Protein AF-A0A9D8I8C4-F1 (afdb_monomer)

Nearest PDB structures (foldseek):
  3bww-assembly1_A  TM=9.022E-01  e=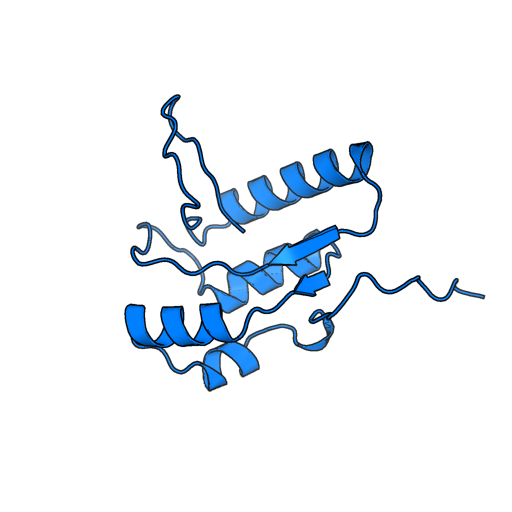4.775E-07  Histophilus somni 129PT
  8hci-assembly1_D  TM=9.074E-01  e=7.406E-06  Pseudomonas syringae pv. maculicola str. ES4326
  3h2n-assembly1_A-2  TM=5.120E-01  e=3.512E+00  Bacillus anthracis str. A2012
  5x7r-assembly1_A  TM=5.448E-01  e=7.081E+00  Paenibacillus sp. 598K

Sequence (116 aa):
MAFTRAGGIQIGHLTPLPFMREAVEALCRNVAVARGRIGPRLILENITFSVTLPGAEMPEAEFIGEVLERTDCGLLLDVTNLHVNSVNHGYDPLAFLDALPMERVVQRPSRGRGAA

Radius of gyration: 14.68 Å; Cα contacts (8 Å, |Δi|>4): 142; chains: 1; bounding box: 47×25×34 Å

pLDDT: mean 91.68, std 12.83, range [34.5, 98.19]

Mean predicted aligned error: 4.56 Å

Foldseek 3Di:
DFDQDDPNDGNPDGHDDQQDPVVLVVLLVVLVVCCVPPNLAAEDEDAADQDHDPDRPDDPQVSQQSSCVSNVYAYAYDVVSLVNNCVNPVHDSVVSVVSHPCVRHDPDRDPDPDDD

Secondary structure (DSSP, 8-state):
--EEEETTEEEEEEEPPPSSHHHHHHHHHHHHHHHHHH-S--EEE----S-PPS---S-HHHHHHHHHHHHT-EEE--HHHHHHHHHHHT--HH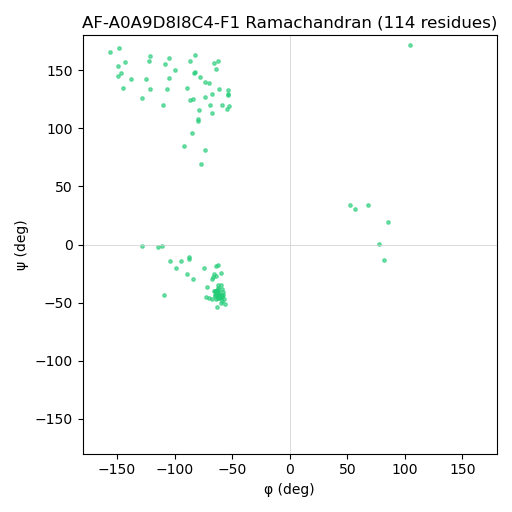HHHHHS-GGGB-SS---PPPP-

Solvent-accessible surface area (backbone atoms only — not comparable to full-atom values): 6915 Å² total; per-residue (Å²): 86,62,45,45,66,58,97,92,43,77,68,87,48,82,35,68,64,44,34,31,72,69,48,42,53,52,49,45,54,51,50,54,56,45,30,77,74,78,42,84,82,48,68,46,42,64,62,62,58,90,69,85,54,81,77,52,75,50,56,67,39,53,44,53,39,55,40,31,65,78,55,69,35,35,30,36,77,45,66,66,28,47,53,52,31,21,64,69,71,73,50,61,60,65,64,44,53,74,58,34,62,64,90,39,55,42,96,61,82,74,79,75,77,73,87,127

Structure (mmCIF, N/CA/C/O backbone):
data_AF-A0A9D8I8C4-F1
#
_entry.id   AF-A0A9D8I8C4-F1
#
loop_
_atom_site.group_PDB
_atom_site.id
_atom_site.type_symbol
_atom_site.label_atom_id
_atom_site.label_alt_id
_atom_site.label_comp_id
_atom_site.label_asym_id
_atom_site.label_entity_id
_atom_site.label_seq_id
_atom_site.pdbx_PDB_ins_code
_atom_site.Cartn_x
_atom_site.Cartn_y
_atom_site.Cartn_z
_atom_site.occupancy
_atom_site.B_iso_or_equiv
_atom_site.auth_seq_id
_atom_site.auth_comp_id
_atom_site.auth_asym_id
_atom_site.auth_atom_id
_atom_site.pdbx_PDB_model_num
ATOM 1 N N . MET A 1 1 ? 0.788 4.543 1.454 1.00 94.44 1 MET A N 1
ATOM 2 C CA . MET A 1 1 ? 1.188 3.845 2.686 1.00 94.44 1 MET A CA 1
ATOM 3 C C . MET A 1 1 ? 2.674 4.059 2.807 1.00 94.44 1 MET A C 1
ATOM 5 O O . MET A 1 1 ? 3.386 3.740 1.868 1.00 94.44 1 MET A O 1
ATOM 9 N N . ALA A 1 2 ? 3.122 4.702 3.879 1.00 95.94 2 ALA A N 1
ATOM 10 C CA . ALA A 1 2 ? 4.489 5.197 3.981 1.00 95.94 2 ALA A CA 1
ATOM 11 C C . ALA A 1 2 ? 4.893 5.350 5.446 1.00 95.94 2 ALA A C 1
ATOM 13 O O . ALA A 1 2 ? 4.031 5.389 6.328 1.00 95.94 2 ALA A O 1
ATOM 14 N N . PHE A 1 3 ? 6.188 5.515 5.691 1.00 94.69 3 PHE A N 1
ATOM 15 C CA . PHE A 1 3 ? 6.703 6.012 6.964 1.00 94.69 3 PHE A CA 1
ATOM 16 C C . PHE A 1 3 ? 7.520 7.287 6.751 1.00 94.69 3 PHE A C 1
ATOM 18 O O . PHE A 1 3 ? 7.924 7.600 5.637 1.00 94.69 3 PHE A O 1
ATOM 25 N N . THR A 1 4 ? 7.734 8.047 7.824 1.00 94.69 4 THR A N 1
ATOM 26 C CA . THR A 1 4 ? 8.499 9.311 7.800 1.00 94.69 4 THR A CA 1
ATOM 27 C C . THR A 1 4 ? 9.596 9.358 8.865 1.00 94.69 4 THR A C 1
ATOM 29 O O . THR A 1 4 ? 10.343 10.335 8.948 1.00 94.69 4 THR A O 1
ATOM 32 N N . ARG A 1 5 ? 9.707 8.304 9.684 1.00 93.38 5 ARG A N 1
ATOM 33 C CA . ARG A 1 5 ? 10.680 8.175 10.770 1.00 93.38 5 ARG A CA 1
ATOM 34 C C . ARG A 1 5 ? 11.131 6.724 10.914 1.00 93.38 5 ARG A C 1
ATOM 36 O O . ARG A 1 5 ? 10.285 5.835 10.961 1.00 93.38 5 ARG A O 1
ATOM 43 N N . ALA A 1 6 ? 12.433 6.494 11.054 1.00 91.69 6 ALA A N 1
ATOM 44 C CA . ALA A 1 6 ? 13.010 5.181 11.354 1.00 91.69 6 ALA A CA 1
ATOM 45 C C . ALA A 1 6 ? 14.302 5.338 12.169 1.00 91.69 6 ALA A C 1
ATOM 47 O O . ALA A 1 6 ? 15.027 6.314 11.993 1.00 91.69 6 ALA A O 1
ATOM 48 N N . GLY A 1 7 ? 14.581 4.416 13.099 1.00 91.00 7 GLY A N 1
ATOM 49 C CA . GLY A 1 7 ? 15.824 4.441 13.892 1.00 91.00 7 GLY A CA 1
ATOM 50 C C . GLY A 1 7 ? 16.054 5.739 14.682 1.00 91.00 7 GLY A C 1
ATOM 51 O O . GLY A 1 7 ? 17.185 6.171 14.852 1.00 91.00 7 GLY A O 1
ATOM 52 N N . GLY A 1 8 ? 14.980 6.415 15.106 1.00 93.25 8 GLY A N 1
ATOM 53 C CA . GLY A 1 8 ? 15.053 7.718 15.775 1.00 93.25 8 GLY A CA 1
ATOM 54 C C . GLY A 1 8 ? 15.207 8.924 14.839 1.00 93.25 8 GLY A C 1
ATOM 55 O O . GLY A 1 8 ? 14.929 10.037 15.286 1.00 93.25 8 GLY A O 1
ATOM 56 N N . ILE A 1 9 ? 15.525 8.714 13.559 1.00 93.69 9 ILE A N 1
ATOM 57 C CA . ILE A 1 9 ? 15.780 9.747 12.545 1.00 93.69 9 ILE A CA 1
ATOM 58 C C . ILE A 1 9 ? 14.482 10.148 11.840 1.00 93.69 9 ILE A C 1
ATOM 60 O O . ILE A 1 9 ? 13.703 9.288 11.427 1.00 93.69 9 ILE A O 1
ATOM 64 N N . GLN A 1 10 ? 14.269 11.457 11.679 1.00 94.12 10 GLN A N 1
ATOM 65 C CA . GLN A 1 10 ? 13.183 12.018 10.875 1.00 94.12 10 GLN A CA 1
ATOM 66 C C . GLN A 1 10 ? 13.627 12.145 9.414 1.00 94.12 10 GLN A C 1
ATOM 68 O O . GLN A 1 10 ? 14.630 12.792 9.129 1.00 94.12 10 GLN A O 1
ATOM 73 N N . ILE A 1 11 ? 12.870 11.551 8.496 1.00 93.12 11 ILE A N 1
ATOM 74 C CA . ILE A 1 11 ? 13.218 11.466 7.069 1.00 93.12 11 ILE A CA 1
ATOM 75 C C . ILE A 1 11 ? 12.680 12.676 6.286 1.00 93.12 11 ILE A C 1
ATOM 77 O O . ILE A 1 11 ? 13.231 13.067 5.260 1.00 93.12 11 ILE A O 1
ATOM 81 N N . GLY A 1 12 ? 11.617 13.312 6.789 1.00 89.62 12 GLY A N 1
ATOM 82 C CA . GLY A 1 12 ? 11.089 14.574 6.251 1.00 89.62 12 GLY A CA 1
ATOM 83 C C . GLY A 1 12 ? 10.256 14.447 4.971 1.00 89.62 12 GLY A C 1
ATOM 84 O O . GLY A 1 12 ? 9.762 15.453 4.476 1.00 89.62 12 GLY A O 1
ATOM 85 N N . HIS A 1 13 ? 10.062 13.234 4.454 1.00 90.00 13 HIS A N 1
ATOM 86 C CA . HIS A 1 13 ? 9.222 12.937 3.292 1.00 90.00 13 HIS A CA 1
ATOM 87 C C . HIS A 1 13 ? 8.601 11.540 3.424 1.00 90.00 13 HIS A C 1
ATOM 89 O O . HIS A 1 13 ? 8.963 10.783 4.328 1.00 90.00 13 HIS A O 1
ATOM 95 N N . LEU A 1 14 ? 7.640 11.214 2.553 1.00 93.44 14 LEU A N 1
ATOM 96 C CA . LEU A 1 14 ? 7.026 9.887 2.504 1.00 93.44 14 LEU A CA 1
ATOM 97 C C . LEU A 1 14 ? 8.052 8.869 1.991 1.00 93.44 14 LEU A C 1
ATOM 99 O O . LEU A 1 14 ? 8.554 8.998 0.878 1.00 93.44 14 LEU A O 1
ATOM 103 N N . THR A 1 15 ? 8.356 7.864 2.805 1.00 94.56 15 THR A N 1
ATOM 104 C CA . THR A 1 15 ? 9.277 6.775 2.464 1.00 94.56 15 THR A CA 1
ATOM 105 C C . THR A 1 15 ? 8.482 5.492 2.203 1.00 94.56 15 THR A C 1
ATOM 107 O O . THR A 1 15 ? 7.579 5.183 2.994 1.00 94.56 15 THR A O 1
ATOM 110 N N . PRO A 1 16 ? 8.775 4.745 1.118 1.00 94.69 16 PRO A N 1
ATOM 111 C CA . PRO A 1 16 ? 8.097 3.485 0.831 1.00 94.69 16 PRO A CA 1
ATOM 112 C C . PRO A 1 16 ? 8.390 2.460 1.918 1.00 94.69 16 PRO A C 1
ATOM 114 O O . PRO A 1 16 ? 9.446 2.492 2.540 1.00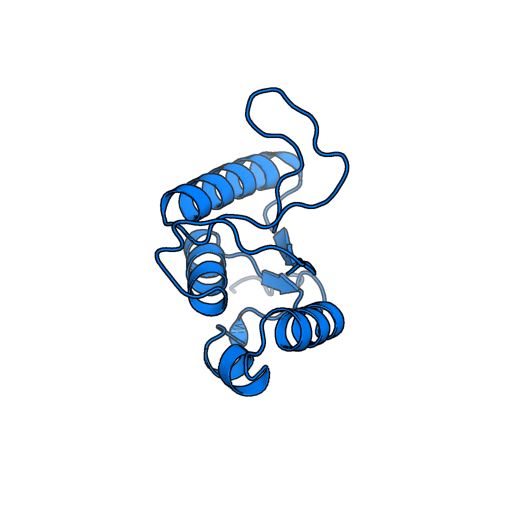 94.69 16 PRO A O 1
ATOM 117 N N . LEU A 1 17 ? 7.458 1.541 2.137 1.00 94.75 17 LEU A N 1
ATOM 118 C CA . LEU A 1 17 ? 7.647 0.426 3.060 1.00 94.75 17 LEU A CA 1
ATOM 119 C C . LEU A 1 17 ? 8.429 -0.697 2.368 1.00 94.75 17 LEU A C 1
ATOM 121 O O . LEU A 1 17 ? 8.267 -0.880 1.161 1.00 94.75 17 LEU A O 1
ATOM 125 N N . PRO A 1 18 ? 9.240 -1.478 3.100 1.00 94.44 18 PRO A N 1
ATOM 126 C CA . PRO A 1 18 ? 9.693 -2.750 2.566 1.00 94.44 18 PRO A CA 1
ATOM 127 C C . PRO A 1 18 ? 8.473 -3.674 2.461 1.00 94.44 18 PRO A C 1
ATOM 129 O O . PRO A 1 18 ? 7.708 -3.795 3.419 1.00 94.44 18 PRO A O 1
ATOM 132 N N . PHE A 1 19 ? 8.256 -4.294 1.301 1.00 96.31 19 PHE A N 1
ATOM 133 C CA . PHE A 1 19 ? 7.098 -5.161 1.059 1.00 96.31 19 PHE A CA 1
ATOM 134 C C . PHE A 1 19 ? 7.300 -6.533 1.726 1.00 96.31 19 PHE A C 1
ATOM 136 O O . PHE A 1 19 ? 7.550 -7.536 1.065 1.00 96.31 19 PHE A O 1
ATOM 143 N N . MET A 1 20 ? 7.271 -6.538 3.059 1.00 97.38 20 MET A N 1
ATOM 144 C CA . MET A 1 20 ? 7.504 -7.677 3.958 1.00 97.38 20 MET A CA 1
ATOM 145 C C . MET A 1 20 ? 6.289 -7.895 4.863 1.00 97.38 20 MET A C 1
ATOM 147 O O . MET A 1 20 ? 5.543 -6.946 5.148 1.00 97.38 20 MET A O 1
ATOM 151 N N . ARG A 1 21 ? 6.129 -9.104 5.408 1.00 97.69 21 ARG A N 1
ATOM 152 C CA . ARG A 1 21 ? 5.046 -9.406 6.358 1.00 97.69 21 ARG A CA 1
ATOM 153 C C . ARG A 1 21 ? 5.090 -8.522 7.606 1.00 97.69 21 ARG A C 1
ATOM 155 O O . ARG A 1 21 ? 4.041 -8.051 8.044 1.00 97.69 21 ARG A O 1
ATOM 162 N N . GLU A 1 22 ? 6.265 -8.202 8.146 1.00 97.19 22 GLU A N 1
ATOM 163 C CA . GLU A 1 22 ? 6.386 -7.333 9.325 1.00 97.19 22 GLU A CA 1
ATOM 164 C C . GLU A 1 22 ? 5.841 -5.922 9.062 1.00 97.19 22 GLU A C 1
ATOM 166 O O . GLU A 1 22 ? 5.253 -5.292 9.950 1.00 97.19 22 GLU A O 1
ATOM 171 N N . ALA A 1 23 ? 6.001 -5.416 7.834 1.00 96.88 23 ALA A N 1
ATOM 172 C CA . ALA A 1 23 ? 5.458 -4.124 7.431 1.00 96.88 23 ALA A CA 1
ATOM 173 C C . ALA A 1 23 ? 3.928 -4.169 7.281 1.00 96.88 23 ALA A C 1
ATOM 175 O O . ALA A 1 23 ? 3.258 -3.213 7.686 1.00 96.88 23 ALA A O 1
ATOM 176 N N . VAL A 1 24 ? 3.364 -5.284 6.794 1.00 98.19 24 VAL A N 1
ATOM 177 C CA . VAL A 1 24 ? 1.907 -5.523 6.790 1.00 98.19 24 VAL A CA 1
ATOM 178 C C . VAL A 1 24 ? 1.365 -5.473 8.218 1.00 98.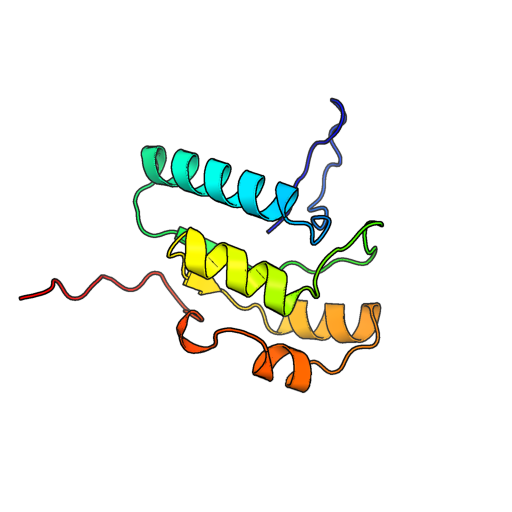19 24 VAL A C 1
ATOM 180 O O . VAL A 1 24 ? 0.403 -4.753 8.498 1.00 98.19 24 VAL A O 1
ATOM 183 N N . GLU A 1 25 ? 2.002 -6.174 9.158 1.00 98.19 25 GLU A N 1
ATOM 184 C CA . GLU A 1 25 ? 1.584 -6.179 10.562 1.00 98.19 25 GLU A CA 1
ATOM 185 C C . GLU A 1 25 ? 1.673 -4.791 11.206 1.00 98.19 25 GLU A C 1
ATOM 187 O O . GLU A 1 25 ? 0.770 -4.378 11.941 1.00 98.19 25 GLU A O 1
ATOM 192 N N . ALA A 1 26 ? 2.749 -4.050 10.928 1.00 97.06 26 ALA A N 1
ATOM 193 C CA . ALA A 1 26 ? 2.915 -2.687 11.413 1.00 97.06 26 ALA A CA 1
ATOM 194 C C . ALA A 1 26 ? 1.809 -1.762 10.890 1.00 97.06 26 ALA A C 1
ATOM 196 O O . ALA A 1 26 ? 1.222 -1.009 11.673 1.00 97.06 26 ALA A O 1
ATOM 197 N N . LEU A 1 27 ? 1.470 -1.852 9.599 1.00 97.12 27 LEU A N 1
ATOM 198 C CA . LEU A 1 27 ? 0.345 -1.118 9.023 1.00 97.12 27 LEU A CA 1
ATOM 199 C C . LEU A 1 27 ? -0.983 -1.509 9.674 1.00 97.12 27 LEU A C 1
ATOM 201 O O . LEU A 1 27 ? -1.743 -0.617 10.049 1.00 97.12 27 LEU A O 1
ATOM 205 N N . CYS A 1 28 ? -1.244 -2.801 9.883 1.00 97.69 28 CYS A N 1
ATOM 206 C CA . CYS A 1 28 ? -2.473 -3.268 10.529 1.00 97.69 28 CYS A CA 1
ATOM 207 C C . CYS 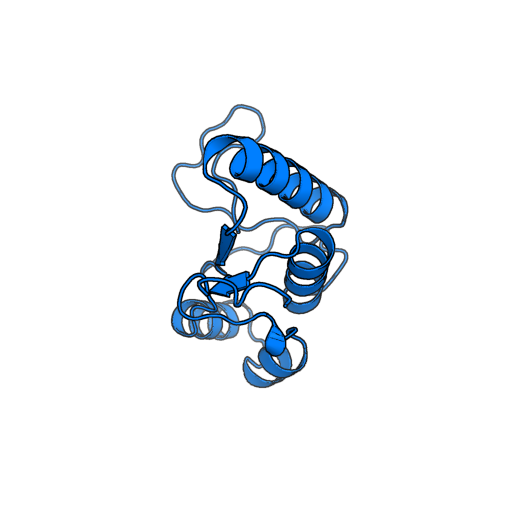A 1 28 ? -2.630 -2.693 11.944 1.00 97.69 28 CYS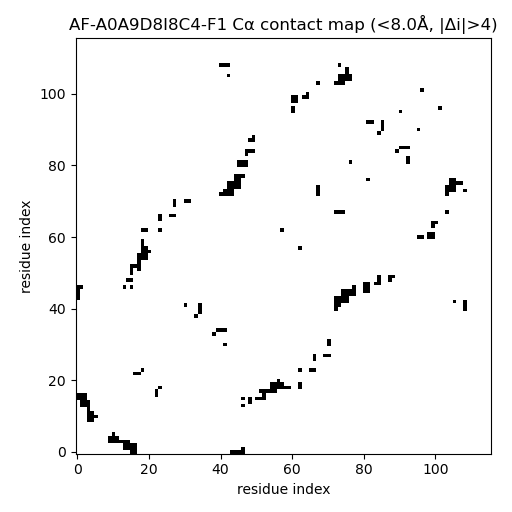 A C 1
ATOM 209 O O . CYS A 1 28 ? -3.693 -2.171 12.293 1.00 97.69 28 CYS A O 1
ATOM 211 N N . ARG A 1 29 ? -1.555 -2.715 12.747 1.00 97.75 29 ARG A N 1
ATOM 212 C CA . ARG A 1 29 ? -1.544 -2.098 14.084 1.00 97.75 29 ARG A CA 1
ATOM 213 C C . ARG A 1 29 ? -1.813 -0.595 14.013 1.00 97.75 29 ARG A C 1
ATOM 215 O O . ARG A 1 29 ? -2.633 -0.083 14.773 1.00 97.75 29 ARG A O 1
ATOM 222 N N . ASN A 1 30 ? -1.167 0.108 13.085 1.00 96.69 30 ASN A N 1
ATOM 223 C CA . ASN A 1 30 ? -1.346 1.550 12.918 1.00 96.69 30 ASN A CA 1
ATOM 224 C C . ASN A 1 30 ? -2.773 1.906 12.486 1.00 96.69 30 ASN A C 1
ATOM 226 O O . ASN A 1 30 ? -3.351 2.859 13.007 1.00 96.69 30 ASN A O 1
ATOM 230 N N . VAL A 1 31 ? -3.368 1.114 11.592 1.00 96.75 31 VAL A N 1
ATOM 231 C CA . VAL A 1 31 ? -4.767 1.258 11.182 1.00 96.75 31 VAL A CA 1
ATOM 232 C C . VAL A 1 31 ? -5.712 1.039 12.362 1.00 96.75 31 VAL A C 1
ATOM 234 O O . VAL A 1 31 ? -6.624 1.840 12.554 1.00 96.75 31 VAL A O 1
ATOM 237 N N . ALA A 1 32 ? -5.487 0.018 13.193 1.00 96.25 32 ALA A N 1
ATOM 238 C CA . ALA A 1 32 ? -6.301 -0.218 14.386 1.00 96.25 32 ALA A CA 1
ATOM 239 C C . ALA A 1 32 ? -6.245 0.972 15.364 1.00 96.25 32 ALA A C 1
ATOM 241 O O . ALA A 1 32 ? -7.282 1.441 15.839 1.00 96.25 32 ALA A O 1
ATOM 242 N N . VAL A 1 33 ? -5.047 1.520 15.603 1.00 96.94 33 VAL A N 1
ATOM 243 C CA . VAL A 1 33 ? -4.860 2.721 16.434 1.00 96.94 33 VAL A CA 1
ATOM 244 C C . VAL A 1 33 ? -5.567 3.932 15.828 1.00 96.94 33 VAL A C 1
ATOM 246 O O . VAL A 1 33 ? -6.259 4.659 16.542 1.00 96.94 33 VAL A O 1
ATOM 249 N N . ALA A 1 34 ? -5.417 4.152 14.520 1.00 95.44 34 ALA A N 1
ATOM 250 C CA . ALA A 1 34 ? -6.079 5.246 13.823 1.00 95.44 34 ALA A CA 1
ATOM 251 C C . ALA A 1 34 ? -7.603 5.118 13.934 1.00 95.44 34 ALA A C 1
ATOM 253 O O . ALA A 1 34 ? -8.267 6.073 14.332 1.00 95.44 34 ALA A O 1
ATOM 254 N N . ARG A 1 35 ? -8.168 3.927 13.708 1.00 94.00 35 ARG A N 1
ATOM 255 C CA . ARG A 1 35 ? -9.612 3.690 13.839 1.00 94.00 35 ARG A CA 1
ATOM 256 C C . ARG A 1 35 ? -10.157 4.007 15.220 1.00 94.00 35 ARG A C 1
ATOM 258 O O . ARG A 1 35 ? -11.219 4.615 15.318 1.00 94.00 35 ARG A O 1
ATOM 265 N N . GLY A 1 36 ? -9.416 3.652 16.270 1.00 94.62 36 GLY A N 1
ATOM 266 C CA . GLY A 1 36 ? -9.784 3.982 17.647 1.00 94.62 36 GLY A CA 1
ATOM 267 C C . GLY A 1 36 ? -9.843 5.488 17.931 1.00 94.62 36 GLY A C 1
ATOM 268 O O . GLY A 1 36 ? -10.448 5.892 18.919 1.00 94.62 36 GLY A O 1
ATOM 269 N N . ARG A 1 37 ? -9.236 6.324 17.077 1.00 95.06 37 ARG A N 1
ATOM 270 C CA . ARG A 1 37 ? -9.150 7.782 17.259 1.00 95.06 37 ARG A CA 1
ATOM 271 C C . ARG A 1 37 ? -10.018 8.577 16.290 1.00 95.06 37 ARG A C 1
ATOM 273 O O . ARG A 1 37 ? -10.639 9.548 16.704 1.00 95.06 37 ARG A O 1
ATOM 280 N N . ILE A 1 38 ? -10.035 8.199 15.013 1.00 90.69 38 ILE A N 1
ATOM 281 C CA . ILE A 1 38 ? -10.683 8.969 13.937 1.00 90.69 38 ILE A CA 1
ATOM 282 C C . ILE A 1 38 ? -11.882 8.247 13.302 1.00 90.69 38 ILE A C 1
ATOM 284 O O . ILE A 1 38 ? -12.568 8.823 12.461 1.00 90.69 38 ILE A O 1
ATOM 288 N N . GLY A 1 39 ? -12.184 7.018 13.738 1.00 86.88 39 GLY A N 1
ATOM 289 C CA . GLY A 1 39 ? -13.358 6.252 13.318 1.00 86.88 39 GLY A CA 1
ATOM 290 C C . GLY A 1 39 ? -13.059 5.117 12.326 1.00 86.88 39 GLY A C 1
ATOM 291 O O . GLY A 1 39 ? -11.947 4.989 11.817 1.00 86.88 39 GLY A O 1
ATOM 292 N N . PRO A 1 40 ? -14.054 4.260 12.030 1.00 83.56 40 PRO A N 1
ATOM 293 C CA . PRO A 1 40 ? -13.830 2.972 11.363 1.00 83.56 40 PRO A CA 1
ATOM 294 C C . PRO A 1 40 ? -13.519 3.074 9.862 1.00 83.56 40 PRO A C 1
ATOM 296 O O . PRO A 1 40 ? -12.965 2.140 9.281 1.00 83.56 40 PRO A O 1
ATOM 299 N N . ARG A 1 41 ? -13.880 4.189 9.219 1.00 85.75 41 ARG A N 1
ATOM 300 C CA . ARG A 1 41 ? -13.827 4.353 7.761 1.00 85.75 41 ARG A CA 1
ATOM 301 C C . ARG A 1 41 ? -12.495 4.956 7.332 1.00 85.75 41 ARG A C 1
ATOM 303 O O . ARG A 1 41 ? -12.400 6.167 7.153 1.00 85.75 41 ARG A O 1
ATOM 310 N N . LEU A 1 42 ? -11.489 4.105 7.168 1.00 92.75 42 LEU A N 1
ATOM 311 C CA . LEU A 1 42 ? -10.182 4.504 6.657 1.00 92.75 42 LEU A CA 1
ATOM 312 C C . LEU A 1 42 ? -9.996 4.051 5.215 1.00 92.75 42 LEU A C 1
ATOM 314 O O . LEU A 1 42 ? -10.455 2.982 4.809 1.00 92.75 42 LEU A O 1
ATOM 318 N N . ILE A 1 43 ? -9.320 4.905 4.458 1.00 95.19 43 ILE A N 1
ATOM 319 C CA . ILE A 1 43 ? -8.862 4.624 3.108 1.00 95.19 43 ILE A CA 1
ATOM 320 C C . ILE A 1 43 ? -7.352 4.797 3.106 1.00 95.19 43 ILE A C 1
ATOM 322 O O . ILE A 1 43 ? -6.835 5.766 3.664 1.00 95.19 43 ILE A O 1
ATOM 326 N N . LEU A 1 44 ? -6.664 3.836 2.509 1.00 95.75 44 LEU A N 1
ATOM 327 C CA . LEU A 1 44 ? -5.227 3.873 2.298 1.00 95.75 44 LEU A CA 1
ATOM 328 C C . LEU A 1 44 ? -4.950 4.303 0.862 1.00 95.75 44 LEU A C 1
ATOM 330 O O . LEU A 1 44 ? -5.746 4.029 -0.024 1.00 95.75 44 LEU A O 1
ATOM 334 N N . GLU A 1 45 ? -3.828 4.967 0.632 1.00 96.31 45 GLU A N 1
ATOM 335 C CA . GLU A 1 45 ? -3.445 5.501 -0.680 1.00 96.31 45 GLU A CA 1
ATOM 336 C C . GLU A 1 45 ? -2.060 4.974 -1.065 1.00 96.31 45 GLU A C 1
ATOM 338 O O . GLU A 1 45 ? -1.202 4.836 -0.186 1.00 96.31 45 GLU A O 1
ATOM 343 N N . ASN A 1 46 ? -1.813 4.661 -2.337 1.00 96.06 46 ASN A N 1
ATOM 344 C CA . ASN A 1 46 ? -0.468 4.358 -2.843 1.00 96.06 46 ASN A CA 1
ATOM 345 C C . ASN A 1 46 ? 0.331 5.654 -3.042 1.00 96.06 46 ASN A C 1
ATOM 347 O O . ASN A 1 46 ? -0.210 6.677 -3.444 1.00 96.06 46 ASN A O 1
ATOM 351 N N . ILE A 1 47 ? 1.634 5.613 -2.768 1.00 95.94 47 ILE A N 1
ATOM 352 C CA . ILE A 1 47 ? 2.508 6.782 -2.926 1.00 95.94 47 ILE A CA 1
ATOM 353 C C . ILE A 1 47 ? 3.437 6.589 -4.116 1.00 95.94 47 ILE A C 1
ATOM 355 O O . ILE A 1 47 ? 3.771 5.457 -4.463 1.00 95.94 47 ILE A O 1
ATOM 359 N N . THR A 1 48 ? 3.911 7.689 -4.689 1.00 95.94 48 THR A N 1
ATOM 360 C CA . THR A 1 48 ? 5.091 7.639 -5.555 1.00 95.94 48 THR A CA 1
ATOM 361 C C . THR A 1 48 ? 6.343 7.358 -4.720 1.00 95.94 48 THR A C 1
ATOM 363 O O . THR A 1 48 ? 6.517 7.942 -3.649 1.00 95.94 48 THR A O 1
ATOM 366 N N . PHE A 1 49 ? 7.245 6.513 -5.220 1.00 94.69 49 PHE A N 1
ATOM 367 C CA . PHE A 1 49 ? 8.566 6.303 -4.629 1.00 94.69 49 PHE A CA 1
ATOM 368 C C . PHE A 1 49 ? 9.634 6.011 -5.690 1.00 94.69 49 PHE A C 1
ATOM 370 O O . PHE A 1 49 ? 9.361 5.401 -6.722 1.00 94.69 49 PHE A O 1
ATOM 377 N N . SER A 1 50 ? 10.870 6.441 -5.423 1.00 91.69 50 SER A N 1
ATOM 378 C CA . SER A 1 50 ? 12.007 6.277 -6.349 1.00 91.69 50 SER A CA 1
ATOM 379 C C . SER A 1 50 ? 12.979 5.169 -5.948 1.00 91.69 50 SER A C 1
ATOM 381 O O . SER A 1 50 ? 13.825 4.788 -6.746 1.00 91.69 50 SER A O 1
ATOM 383 N N . VAL A 1 51 ? 12.897 4.665 -4.713 1.00 91.62 51 VAL A N 1
ATOM 384 C CA . VAL A 1 51 ? 13.829 3.660 -4.183 1.00 91.62 51 VAL A CA 1
ATOM 385 C C . VAL A 1 51 ? 13.045 2.495 -3.610 1.00 91.62 51 VAL A C 1
ATOM 387 O O . VAL A 1 51 ? 12.208 2.689 -2.733 1.00 91.62 51 VAL A O 1
ATOM 390 N N . THR A 1 52 ? 13.358 1.287 -4.062 1.00 91.00 52 THR A N 1
ATOM 391 C CA . THR A 1 52 ? 12.845 0.056 -3.460 1.00 91.00 52 THR A CA 1
ATOM 392 C C . THR A 1 52 ? 13.726 -0.325 -2.280 1.00 91.00 52 THR A C 1
ATOM 394 O O . THR A 1 52 ? 14.946 -0.435 -2.415 1.00 91.00 52 THR A O 1
ATOM 397 N N . LEU A 1 53 ? 13.120 -0.510 -1.107 1.00 92.75 53 LEU A N 1
ATOM 398 C CA . LEU A 1 53 ? 13.856 -0.979 0.063 1.00 92.75 53 LEU A CA 1
ATOM 399 C C . LEU A 1 53 ? 14.187 -2.474 -0.088 1.00 92.75 53 LEU A C 1
ATOM 401 O O . LEU A 1 53 ? 13.347 -3.237 -0.570 1.00 92.75 53 LEU A O 1
ATOM 405 N N . PRO A 1 54 ? 15.397 -2.911 0.305 1.00 92.56 54 PRO A N 1
ATOM 406 C CA . PRO A 1 54 ? 15.800 -4.304 0.172 1.00 92.56 54 PRO A CA 1
ATOM 407 C C . PRO A 1 54 ? 14.971 -5.226 1.073 1.00 92.56 54 PRO A C 1
ATOM 409 O O . PRO A 1 54 ? 14.460 -4.809 2.112 1.00 92.56 54 PRO A O 1
ATOM 412 N N . GLY A 1 55 ? 14.910 -6.502 0.684 1.00 92.31 55 GLY A N 1
ATOM 413 C CA . GLY A 1 55 ? 14.272 -7.568 1.457 1.00 92.31 55 GLY A CA 1
ATOM 414 C C . GLY A 1 55 ? 12.764 -7.711 1.242 1.00 92.31 55 GLY A C 1
ATOM 415 O O . GLY A 1 55 ? 12.102 -8.310 2.075 1.00 92.31 55 GLY A O 1
ATOM 416 N N . ALA A 1 56 ? 12.213 -7.177 0.149 1.00 94.06 56 ALA A N 1
ATOM 417 C CA . ALA A 1 56 ? 10.830 -7.458 -0.229 1.00 94.06 56 ALA A CA 1
ATOM 418 C C . ALA A 1 56 ? 10.574 -8.977 -0.307 1.00 94.06 56 ALA A C 1
ATOM 420 O O . ALA A 1 56 ? 11.327 -9.708 -0.950 1.00 94.06 56 ALA A O 1
ATOM 421 N N . G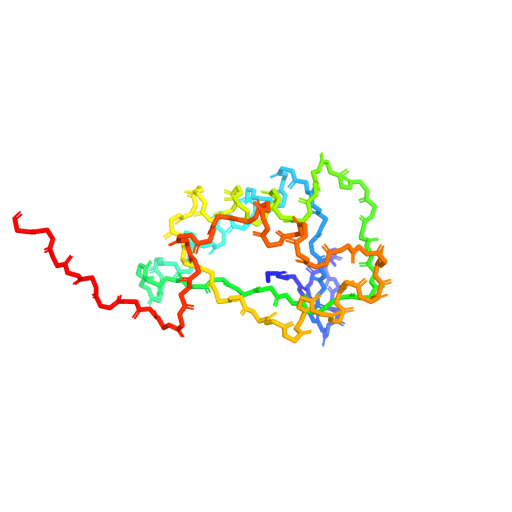LU A 1 57 ? 9.508 -9.428 0.349 1.00 97.50 57 GLU A N 1
ATOM 422 C CA . GLU A 1 57 ? 9.054 -10.823 0.381 1.00 97.50 57 GLU A CA 1
ATOM 423 C C . GLU A 1 57 ? 7.917 -11.076 -0.612 1.00 97.50 57 GLU A C 1
ATOM 425 O O . GLU A 1 57 ? 7.670 -12.218 -0.992 1.00 97.50 57 GLU A O 1
ATOM 430 N N . MET A 1 58 ? 7.229 -10.010 -1.023 1.00 96.62 58 MET A N 1
ATOM 431 C CA . MET A 1 58 ? 6.090 -10.046 -1.934 1.00 96.62 58 MET A CA 1
ATOM 432 C C . MET A 1 58 ? 6.098 -8.825 -2.872 1.00 96.62 58 MET A C 1
ATOM 434 O O . MET A 1 58 ? 6.698 -7.794 -2.541 1.00 96.62 58 MET A O 1
ATOM 438 N N . PRO A 1 59 ? 5.441 -8.902 -4.042 1.00 95.06 59 PRO A N 1
ATOM 439 C CA . PRO A 1 59 ? 5.209 -7.750 -4.910 1.00 95.06 59 PRO A CA 1
ATOM 440 C C . PRO A 1 59 ? 4.348 -6.670 -4.238 1.00 95.06 59 PRO A C 1
ATOM 442 O O . PRO A 1 59 ? 3.555 -6.948 -3.341 1.00 95.06 59 PRO A O 1
ATOM 445 N N . GLU A 1 60 ? 4.442 -5.430 -4.725 1.00 95.44 60 GLU A N 1
ATOM 446 C CA . GLU A 1 60 ? 3.678 -4.297 -4.179 1.00 95.44 60 GLU A CA 1
ATOM 447 C C . GLU A 1 60 ? 2.156 -4.529 -4.231 1.00 95.44 60 GLU A C 1
ATOM 449 O O . GLU A 1 60 ? 1.472 -4.263 -3.246 1.00 95.44 60 GLU A O 1
ATOM 454 N N . ALA A 1 61 ? 1.614 -5.056 -5.335 1.00 96.44 61 ALA A N 1
ATOM 455 C CA . ALA A 1 61 ? 0.174 -5.314 -5.448 1.00 96.44 61 ALA A CA 1
ATOM 456 C C . ALA A 1 61 ? -0.317 -6.333 -4.401 1.00 96.44 61 ALA A C 1
ATOM 458 O O . ALA A 1 61 ? -1.348 -6.112 -3.764 1.00 96.44 61 ALA A O 1
ATOM 459 N N . GLU A 1 62 ? 0.461 -7.394 -4.161 1.00 97.38 62 GLU A N 1
ATOM 460 C CA . GLU A 1 62 ? 0.181 -8.400 -3.128 1.00 97.38 62 GLU A CA 1
ATOM 461 C C . GLU A 1 62 ? 0.263 -7.786 -1.725 1.00 97.38 62 GLU A C 1
ATOM 463 O O . GLU A 1 62 ? -0.648 -7.964 -0.919 1.00 97.38 62 GLU A O 1
ATOM 468 N N . PHE A 1 63 ? 1.287 -6.967 -1.461 1.00 97.94 63 PHE A N 1
ATOM 469 C CA . PHE A 1 63 ? 1.428 -6.234 -0.202 1.00 97.94 63 PHE A CA 1
ATOM 470 C C . PHE A 1 63 ? 0.220 -5.334 0.085 1.00 97.94 63 PHE A C 1
ATOM 472 O O . PHE A 1 63 ? -0.315 -5.329 1.196 1.00 97.94 63 PHE A O 1
ATOM 479 N N . ILE A 1 64 ? -0.230 -4.573 -0.917 1.00 97.69 64 ILE A N 1
ATOM 480 C CA . ILE A 1 64 ? -1.419 -3.724 -0.803 1.00 97.69 64 ILE A CA 1
ATOM 481 C C . ILE A 1 64 ? -2.653 -4.590 -0.532 1.00 97.69 64 ILE A C 1
ATOM 483 O O . ILE A 1 64 ? -3.422 -4.273 0.377 1.00 97.69 64 ILE A O 1
ATOM 487 N N . GLY A 1 65 ? -2.822 -5.690 -1.270 1.00 97.75 65 GLY A N 1
ATOM 488 C CA . GLY A 1 65 ? -3.921 -6.634 -1.083 1.00 97.75 65 GLY A CA 1
ATOM 489 C C . GLY A 1 65 ? -3.989 -7.192 0.339 1.00 97.75 65 GLY A C 1
ATOM 490 O O . GLY A 1 65 ? -5.025 -7.054 0.993 1.00 97.75 65 GLY A O 1
ATOM 491 N N . GLU A 1 66 ? -2.873 -7.712 0.859 1.00 98.00 66 GLU A N 1
ATOM 492 C CA . GLU A 1 66 ? -2.783 -8.248 2.223 1.00 98.00 66 GLU A CA 1
ATOM 493 C C . GLU A 1 66 ? -3.165 -7.197 3.281 1.00 98.00 66 GLU A C 1
ATOM 495 O O . GLU A 1 66 ? -3.904 -7.488 4.228 1.00 98.00 66 GLU A O 1
ATOM 500 N N . VAL A 1 67 ? -2.687 -5.956 3.133 1.00 97.94 67 VAL A N 1
ATOM 501 C CA . VAL A 1 67 ? -3.019 -4.868 4.065 1.00 97.94 67 VAL A CA 1
ATOM 502 C C . VAL A 1 67 ? -4.511 -4.551 4.014 1.00 97.94 67 VAL A C 1
ATOM 504 O O . VAL A 1 67 ? -5.142 -4.415 5.066 1.00 97.94 67 VAL A O 1
ATOM 507 N N . LEU A 1 68 ? -5.093 -4.413 2.822 1.00 97.19 68 LEU A N 1
ATOM 508 C CA . LEU A 1 68 ? -6.507 -4.066 2.665 1.00 97.19 68 LEU A CA 1
ATOM 509 C C . LEU A 1 68 ? -7.422 -5.167 3.194 1.00 97.19 68 LEU A C 1
ATOM 511 O O . LEU A 1 68 ? -8.408 -4.856 3.859 1.00 97.19 68 LEU A O 1
ATOM 515 N N . GLU A 1 69 ? -7.081 -6.433 2.957 1.00 96.69 69 GLU A N 1
ATOM 516 C CA . GLU A 1 69 ? -7.842 -7.578 3.450 1.00 96.69 69 GLU A CA 1
ATOM 517 C C . GLU A 1 69 ? -7.843 -7.631 4.981 1.00 96.69 69 GLU A C 1
ATOM 519 O O . GLU A 1 69 ? -8.907 -7.615 5.601 1.00 96.69 69 GLU A O 1
ATOM 524 N N . ARG A 1 70 ? -6.661 -7.611 5.610 1.00 97.19 70 ARG A N 1
ATOM 525 C CA . ARG A 1 70 ? -6.538 -7.712 7.075 1.00 97.19 70 ARG A CA 1
ATOM 526 C C . ARG A 1 70 ? -7.100 -6.503 7.801 1.00 97.19 70 ARG A C 1
ATOM 528 O O . ARG A 1 70 ? -7.527 -6.605 8.952 1.00 97.19 70 ARG A O 1
ATOM 535 N N . THR A 1 71 ? -7.053 -5.341 7.157 1.00 95.56 71 THR A N 1
ATOM 536 C CA . THR A 1 71 ? -7.558 -4.117 7.760 1.00 95.56 71 THR A CA 1
ATOM 537 C C . THR A 1 71 ? -8.988 -3.807 7.386 1.00 95.56 71 THR A C 1
ATOM 539 O O . THR A 1 71 ? -9.559 -2.972 8.059 1.00 95.56 71 THR A O 1
ATOM 542 N N . ASP A 1 72 ? -9.611 -4.412 6.383 1.00 94.38 72 ASP A N 1
ATOM 543 C CA . ASP A 1 72 ? -10.917 -3.969 5.873 1.00 94.38 72 ASP A CA 1
ATOM 544 C C . ASP A 1 72 ? -10.947 -2.460 5.523 1.00 94.38 72 ASP A C 1
ATOM 546 O O . ASP A 1 72 ? -11.918 -1.742 5.772 1.00 94.38 72 ASP A O 1
ATOM 550 N N . CYS A 1 73 ? -9.825 -1.923 5.037 1.00 95.69 73 CYS A N 1
ATOM 551 C CA . CYS A 1 73 ? -9.757 -0.557 4.517 1.00 95.69 73 CYS A CA 1
ATOM 552 C C . CYS A 1 73 ? -10.147 -0.523 3.036 1.00 95.69 73 CYS A C 1
ATOM 554 O O . CYS A 1 73 ? -10.032 -1.517 2.320 1.00 95.69 73 CYS A O 1
ATOM 556 N N . GLY A 1 74 ? -10.567 0.653 2.568 1.00 95.81 74 GLY A N 1
ATOM 557 C CA . GLY A 1 74 ? -10.609 0.938 1.132 1.00 95.81 74 GLY A CA 1
ATOM 558 C C . GLY A 1 74 ? -9.241 1.376 0.603 1.00 95.81 74 GLY A C 1
ATOM 559 O O . GLY A 1 74 ? -8.384 1.809 1.378 1.00 95.81 74 GLY A O 1
ATOM 560 N N . LEU A 1 75 ? -9.068 1.327 -0.717 1.00 97.19 75 LEU A N 1
ATOM 561 C CA . LEU A 1 75 ? -7.909 1.862 -1.434 1.00 97.19 75 LEU A CA 1
ATOM 562 C C . LEU A 1 75 ? -8.314 3.091 -2.253 1.00 97.19 75 LEU A C 1
ATOM 564 O O . LEU A 1 75 ? -9.148 2.995 -3.150 1.00 97.19 75 LEU A O 1
ATOM 568 N N . LEU A 1 76 ? -7.703 4.238 -1.979 1.00 96.69 76 LEU A N 1
ATOM 569 C CA . LEU A 1 76 ? -7.663 5.356 -2.910 1.00 96.69 76 LEU A CA 1
ATOM 570 C C . LEU A 1 76 ? -6.480 5.099 -3.834 1.00 96.69 76 LEU A C 1
ATOM 572 O O . LEU A 1 76 ? -5.335 5.362 -3.474 1.00 96.69 76 LEU A O 1
ATOM 576 N N . LEU A 1 77 ? -6.759 4.515 -4.994 1.00 97.25 77 LEU A N 1
ATOM 577 C CA . LEU A 1 77 ? -5.731 4.271 -5.990 1.00 97.25 77 LEU A CA 1
ATOM 578 C C . LEU A 1 77 ? -5.459 5.568 -6.758 1.00 97.25 77 LEU A C 1
ATOM 580 O O . LEU A 1 77 ? -6.260 5.979 -7.599 1.00 97.25 77 LEU A O 1
ATOM 584 N N . ASP A 1 78 ? -4.326 6.201 -6.476 1.00 96.44 78 ASP A N 1
ATOM 585 C CA . ASP A 1 78 ? -3.818 7.305 -7.276 1.00 96.44 78 ASP A CA 1
ATOM 586 C C . ASP A 1 78 ? -3.124 6.737 -8.524 1.00 96.44 78 ASP A C 1
ATOM 588 O O . ASP A 1 78 ? -2.035 6.151 -8.468 1.00 96.44 78 ASP A O 1
ATOM 592 N N . VAL A 1 79 ? -3.789 6.911 -9.667 1.00 96.00 79 VAL A N 1
ATOM 593 C CA . VAL A 1 79 ? -3.326 6.452 -10.984 1.00 96.00 79 VAL A CA 1
ATOM 594 C C . VAL A 1 79 ? -2.076 7.209 -11.444 1.00 96.00 79 VAL A C 1
ATOM 596 O O . VAL A 1 79 ? -1.253 6.648 -12.164 1.00 96.00 79 VAL A O 1
ATOM 599 N N . THR A 1 80 ? -1.887 8.454 -10.999 1.00 96.88 80 THR A N 1
ATOM 600 C CA . THR A 1 80 ? -0.668 9.224 -11.276 1.00 96.88 80 THR A CA 1
ATOM 601 C C . THR A 1 80 ? 0.508 8.590 -10.552 1.00 96.88 80 THR A C 1
ATOM 603 O O . THR A 1 80 ? 1.535 8.330 -11.175 1.00 96.88 80 THR A O 1
ATOM 606 N N . ASN A 1 81 ? 0.341 8.264 -9.267 1.00 97.12 81 ASN A N 1
ATOM 607 C CA . ASN A 1 81 ? 1.382 7.579 -8.500 1.00 97.12 81 ASN A CA 1
ATOM 608 C C . ASN A 1 81 ? 1.688 6.190 -9.076 1.00 97.12 81 ASN A C 1
ATOM 610 O O . ASN A 1 81 ? 2.855 5.821 -9.174 1.00 97.12 81 ASN A O 1
ATOM 614 N N . LEU A 1 82 ? 0.665 5.444 -9.511 1.00 97.25 82 LEU A N 1
ATOM 615 C CA . LEU A 1 82 ? 0.853 4.163 -10.199 1.00 97.25 82 LEU A CA 1
ATOM 616 C C . LEU A 1 82 ? 1.680 4.328 -11.481 1.00 97.25 82 LEU A C 1
ATOM 618 O O . LEU A 1 82 ? 2.661 3.616 -11.672 1.00 97.25 82 LEU A O 1
ATOM 622 N N . HIS A 1 83 ? 1.318 5.280 -12.342 1.00 97.75 83 HIS A N 1
ATOM 623 C CA . HIS A 1 83 ? 2.047 5.528 -13.584 1.00 97.75 83 HIS A CA 1
ATOM 624 C C . HIS A 1 83 ? 3.501 5.947 -13.326 1.00 97.75 83 HIS A C 1
ATOM 626 O O . HIS A 1 83 ? 4.423 5.450 -13.970 1.00 97.75 83 HIS A O 1
ATOM 632 N N . VAL A 1 84 ? 3.735 6.837 -12.360 1.00 97.81 84 VAL A N 1
ATOM 633 C CA . VAL A 1 84 ? 5.097 7.261 -12.016 1.00 97.81 84 VAL A CA 1
ATOM 634 C C . VAL A 1 84 ? 5.909 6.089 -11.464 1.00 97.81 84 VAL A C 1
ATOM 636 O O . VAL A 1 84 ? 7.057 5.909 -11.864 1.00 97.81 84 VAL A O 1
ATOM 639 N N . ASN A 1 85 ? 5.329 5.252 -10.603 1.00 97.06 85 ASN A N 1
ATOM 640 C CA . ASN A 1 85 ? 6.011 4.061 -10.100 1.00 97.06 85 ASN A CA 1
ATOM 641 C C . ASN A 1 85 ? 6.299 3.050 -11.220 1.00 97.06 85 ASN A C 1
ATOM 643 O O . ASN A 1 85 ? 7.398 2.498 -11.253 1.00 97.06 85 ASN A O 1
ATOM 647 N N . SER A 1 86 ? 5.377 2.846 -12.167 1.00 97.69 86 SER A N 1
ATOM 648 C CA . SER A 1 86 ? 5.596 1.930 -13.292 1.00 97.69 86 SER A CA 1
ATOM 649 C C . SER A 1 86 ? 6.768 2.379 -14.165 1.00 97.69 86 SER A C 1
ATOM 651 O O . SER A 1 86 ? 7.568 1.556 -14.602 1.00 97.69 86 SER A O 1
ATOM 653 N N . VAL A 1 87 ? 6.918 3.692 -14.365 1.00 97.81 87 VAL A N 1
ATOM 654 C CA . VAL A 1 87 ? 8.068 4.281 -15.066 1.00 97.81 87 VAL A CA 1
ATOM 655 C C . VAL A 1 87 ? 9.351 4.171 -14.235 1.00 97.81 87 VAL A C 1
ATOM 657 O O . VAL A 1 87 ? 10.377 3.758 -14.771 1.00 97.81 87 VAL A O 1
ATOM 660 N N . ASN A 1 88 ? 9.307 4.496 -12.939 1.00 95.94 88 ASN A N 1
ATOM 661 C CA . ASN A 1 88 ? 10.482 4.455 -12.057 1.00 95.94 88 ASN A CA 1
ATOM 662 C C . ASN A 1 88 ? 11.067 3.043 -11.916 1.00 95.94 88 ASN A C 1
ATOM 664 O O . ASN A 1 88 ? 12.285 2.892 -11.843 1.00 95.94 88 ASN A O 1
ATOM 668 N N . HIS A 1 89 ? 10.206 2.024 -11.863 1.00 95.44 89 HIS A N 1
ATOM 669 C CA . HIS A 1 89 ? 10.588 0.646 -11.534 1.00 95.44 89 HIS A CA 1
ATOM 670 C C . HIS A 1 89 ? 10.473 -0.324 -12.716 1.00 95.44 89 HIS A C 1
ATOM 672 O O . HIS A 1 89 ? 10.817 -1.494 -12.576 1.00 95.44 89 HIS A O 1
ATOM 678 N N . GLY A 1 90 ? 10.020 0.148 -13.882 1.00 96.00 90 GLY A N 1
ATOM 679 C CA . GLY A 1 90 ? 9.997 -0.620 -15.128 1.00 96.00 90 GLY A CA 1
ATOM 680 C C . GLY A 1 90 ? 9.008 -1.789 -15.147 1.00 96.00 90 GLY A C 1
ATOM 681 O O . GLY A 1 90 ? 9.306 -2.815 -15.755 1.00 96.00 90 GLY A O 1
ATOM 682 N N . TYR A 1 91 ? 7.855 -1.657 -14.485 1.00 96.12 91 TYR A N 1
ATOM 683 C CA . TYR A 1 91 ? 6.798 -2.678 -14.490 1.00 96.12 91 TYR A CA 1
ATOM 684 C C . TYR A 1 91 ? 5.604 -2.281 -15.367 1.00 96.12 91 TYR A C 1
ATOM 686 O O . TYR A 1 91 ? 5.404 -1.106 -15.672 1.00 96.12 91 TYR A O 1
ATOM 694 N N . ASP A 1 92 ? 4.788 -3.263 -15.760 1.00 97.44 92 ASP A N 1
ATOM 695 C CA . ASP A 1 92 ? 3.538 -3.024 -16.489 1.00 97.44 92 ASP A CA 1
ATOM 696 C C . ASP A 1 92 ? 2.424 -2.576 -15.519 1.00 97.44 92 ASP A C 1
ATOM 698 O O . ASP A 1 92 ? 2.034 -3.350 -1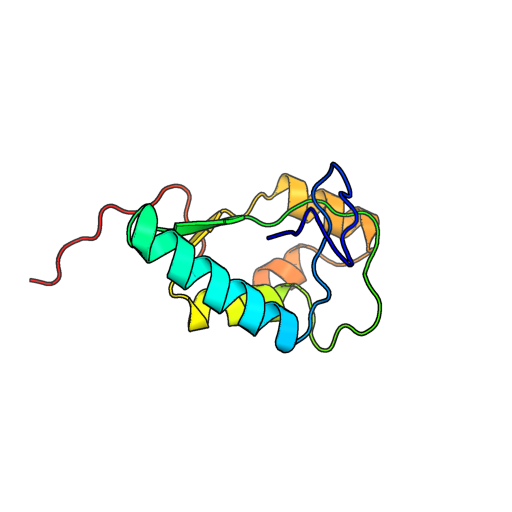4.637 1.00 97.44 92 ASP A O 1
ATOM 702 N N . PRO A 1 93 ? 1.897 -1.343 -15.646 1.00 97.31 93 PRO A N 1
ATOM 703 C CA . PRO A 1 93 ? 0.838 -0.863 -14.769 1.00 97.31 93 PRO A CA 1
ATOM 704 C C . PRO A 1 93 ? -0.480 -1.627 -14.949 1.00 97.31 93 PRO A C 1
ATOM 706 O O . PRO A 1 93 ? -1.257 -1.683 -14.001 1.00 97.31 93 PRO A O 1
ATOM 709 N N . LEU A 1 94 ? -0.751 -2.224 -16.117 1.00 97.50 94 LEU A N 1
ATOM 710 C CA . LEU A 1 94 ? -1.969 -3.015 -16.321 1.00 97.50 94 LEU A CA 1
ATOM 711 C C . LEU A 1 94 ? -1.884 -4.345 -15.573 1.00 97.50 94 LEU A C 1
ATOM 713 O O . LEU A 1 94 ? -2.799 -4.674 -14.826 1.00 97.50 94 LEU A O 1
ATOM 717 N N . ALA A 1 95 ? -0.745 -5.036 -15.658 1.00 97.56 95 ALA A N 1
ATOM 718 C CA . ALA A 1 95 ? -0.500 -6.238 -14.862 1.00 97.56 95 ALA A CA 1
ATOM 719 C C . ALA A 1 95 ? -0.565 -5.963 -13.346 1.00 97.56 95 ALA A C 1
ATOM 721 O O . ALA A 1 95 ? -1.032 -6.801 -12.577 1.00 97.56 95 ALA A O 1
ATOM 722 N N . PHE A 1 96 ? -0.127 -4.778 -12.904 1.00 97.44 96 PHE A N 1
ATOM 723 C CA . PHE A 1 96 ? -0.275 -4.354 -11.511 1.00 97.44 96 PHE A CA 1
ATOM 724 C C . PHE A 1 96 ? -1.748 -4.176 -11.111 1.00 97.44 96 PHE A C 1
ATOM 726 O O . PHE A 1 96 ? -2.143 -4.621 -10.035 1.00 97.44 96 PHE A O 1
ATOM 733 N N . LEU A 1 97 ? -2.563 -3.548 -11.968 1.00 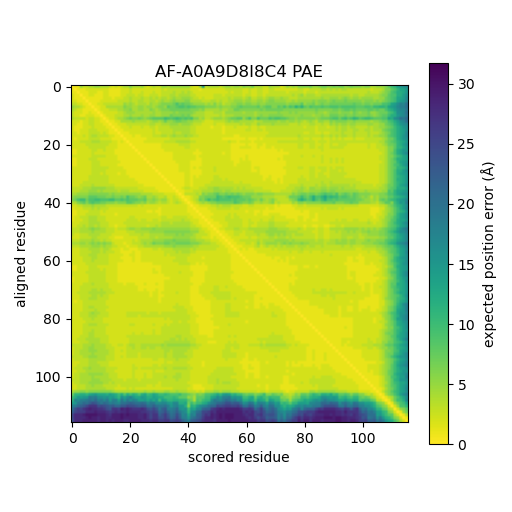97.19 97 LEU A N 1
ATOM 734 C CA . LEU A 1 97 ? -4.005 -3.393 -11.743 1.00 97.19 97 LEU A CA 1
ATOM 735 C C . LEU A 1 97 ? -4.727 -4.743 -11.700 1.00 97.19 97 LEU A C 1
ATOM 737 O O . LEU A 1 97 ? -5.577 -4.935 -10.837 1.00 97.19 97 LEU A O 1
ATOM 741 N N . ASP A 1 98 ? -4.361 -5.676 -12.579 1.00 97.19 98 ASP A N 1
ATOM 742 C CA . ASP A 1 98 ? -4.942 -7.024 -12.624 1.00 97.19 98 ASP A CA 1
ATOM 743 C C . ASP A 1 98 ? -4.648 -7.836 -11.351 1.00 97.19 98 ASP A C 1
ATOM 745 O O . ASP A 1 98 ? -5.423 -8.717 -10.980 1.00 97.19 98 ASP A O 1
ATOM 749 N N . ALA A 1 99 ? -3.540 -7.535 -10.665 1.00 96.81 99 ALA A N 1
ATOM 750 C CA . ALA A 1 99 ? -3.153 -8.167 -9.405 1.00 96.81 99 ALA A CA 1
ATOM 751 C C . ALA A 1 99 ? -3.740 -7.481 -8.156 1.00 96.81 99 ALA A C 1
ATOM 753 O O . ALA A 1 99 ? -3.655 -8.035 -7.057 1.00 96.81 99 ALA A O 1
ATOM 754 N N . LEU A 1 100 ? -4.308 -6.278 -8.285 1.00 96.56 100 LEU A N 1
ATOM 755 C CA . LEU A 1 100 ? -4.913 -5.559 -7.166 1.00 96.56 100 LEU A CA 1
ATOM 756 C C . LEU A 1 100 ? -6.356 -6.027 -6.902 1.00 96.56 100 LEU A C 1
ATOM 758 O O . LEU A 1 100 ? -7.099 -6.308 -7.842 1.00 96.56 100 LEU A O 1
ATOM 762 N N . PRO A 1 101 ? -6.822 -6.016 -5.636 1.00 95.94 101 PRO A N 1
ATOM 763 C CA . PRO A 1 101 ? -8.225 -6.265 -5.309 1.00 95.94 101 PRO A CA 1
ATOM 764 C C . PRO A 1 101 ? -9.081 -5.049 -5.695 1.00 95.94 101 PRO A C 1
ATOM 766 O O . PRO A 1 101 ? -9.378 -4.176 -4.873 1.00 95.94 101 PRO A O 1
ATOM 769 N N . MET A 1 102 ? -9.441 -4.947 -6.974 1.00 95.12 102 MET A N 1
ATOM 770 C CA . MET A 1 102 ? -10.113 -3.776 -7.546 1.00 95.12 102 MET A CA 1
ATOM 771 C C . MET A 1 102 ? -11.464 -3.459 -6.888 1.00 95.12 102 MET A C 1
ATOM 773 O O . MET A 1 102 ? -11.876 -2.301 -6.849 1.00 95.12 102 MET A O 1
ATOM 777 N N . GLU A 1 103 ? -12.128 -4.442 -6.283 1.00 94.81 103 GLU A N 1
ATOM 778 C CA . GLU A 1 103 ? -13.342 -4.264 -5.484 1.00 94.81 103 GLU A CA 1
ATOM 779 C C . GLU A 1 103 ? -13.133 -3.428 -4.208 1.00 94.81 103 GLU A C 1
ATOM 781 O O . GLU A 1 103 ? -14.094 -2.897 -3.647 1.00 94.81 103 GLU A O 1
ATOM 786 N N . ARG A 1 104 ? -11.883 -3.281 -3.749 1.00 95.38 104 ARG A N 1
ATOM 787 C CA . ARG A 1 104 ? -11.502 -2.435 -2.606 1.00 95.38 104 ARG A CA 1
ATOM 788 C C . ARG A 1 104 ? -11.217 -0.987 -3.015 1.00 95.38 104 ARG A C 1
ATOM 790 O O . ARG A 1 104 ? -11.083 -0.134 -2.132 1.00 95.38 104 ARG A O 1
ATOM 797 N N . VAL A 1 105 ? -11.117 -0.688 -4.313 1.00 95.75 105 VAL A N 1
ATOM 798 C CA . VAL A 1 105 ? -10.820 0.663 -4.810 1.00 95.75 105 VAL A CA 1
ATOM 799 C C . VAL A 1 105 ? -12.038 1.571 -4.638 1.00 95.75 105 VAL A C 1
ATOM 801 O O . VAL A 1 105 ? -13.144 1.264 -5.080 1.00 95.75 105 VAL A O 1
ATOM 804 N N . VAL A 1 106 ? -11.845 2.719 -3.986 1.00 93.38 106 VAL A N 1
ATOM 805 C CA . VAL A 1 106 ? -12.912 3.666 -3.637 1.00 93.38 106 VAL A CA 1
ATOM 806 C C . VAL A 1 106 ? -12.483 5.114 -3.881 1.00 93.38 106 VAL A C 1
ATOM 808 O O . VAL A 1 106 ? -11.360 5.508 -3.591 1.00 93.38 106 VAL A O 1
ATOM 811 N N . GLN A 1 107 ? -13.407 5.949 -4.363 1.00 78.44 107 GLN A N 1
ATOM 812 C CA . GLN A 1 107 ? -13.159 7.388 -4.569 1.00 78.44 107 GLN A CA 1
ATOM 813 C C . GLN A 1 107 ? -13.360 8.217 -3.286 1.00 78.44 107 GLN A C 1
ATOM 815 O O . GLN A 1 107 ? -12.762 9.272 -3.097 1.00 78.44 107 GLN A O 1
ATOM 820 N N . ARG A 1 108 ? -14.245 7.764 -2.397 1.00 70.12 108 ARG A N 1
ATOM 821 C CA . ARG A 1 108 ? -14.587 8.416 -1.126 1.00 70.12 108 ARG A CA 1
ATOM 822 C C . ARG A 1 108 ? -14.974 7.332 -0.128 1.00 70.12 108 ARG A C 1
ATOM 824 O O . ARG A 1 108 ? -15.506 6.310 -0.570 1.00 70.12 108 ARG A O 1
ATOM 831 N N . PRO A 1 109 ? -14.827 7.544 1.195 1.00 62.47 109 PRO A N 1
ATOM 832 C CA . PRO A 1 109 ? -15.407 6.619 2.155 1.00 62.47 109 PRO A CA 1
ATOM 833 C C . PRO A 1 109 ? -16.899 6.483 1.855 1.00 62.47 109 PRO A C 1
ATOM 835 O O . PRO A 1 109 ? -17.647 7.470 1.892 1.00 62.47 109 PRO A O 1
ATOM 838 N N . SER A 1 110 ? -17.340 5.282 1.485 1.00 55.72 110 SER A N 1
ATOM 839 C CA . SER A 1 110 ? -18.762 5.035 1.300 1.00 55.72 110 SER A CA 1
ATOM 840 C C . SER A 1 110 ? -19.435 5.279 2.651 1.00 55.72 110 SER A C 1
ATOM 842 O O . SER A 1 110 ? -18.929 4.864 3.695 1.00 55.72 110 SER A O 1
ATOM 844 N N . ARG A 1 111 ? -20.558 6.008 2.679 1.00 54.53 111 ARG A N 1
ATOM 845 C CA . ARG A 1 111 ? -21.485 5.895 3.811 1.00 54.53 111 ARG A CA 1
ATOM 846 C C . ARG A 1 111 ? -22.045 4.489 3.689 1.00 54.53 111 ARG A C 1
ATOM 848 O O . ARG A 1 111 ? -22.684 4.190 2.687 1.00 54.53 111 ARG A O 1
ATOM 855 N N . GLY A 1 112 ? -21.735 3.617 4.638 1.00 50.06 112 GLY A N 1
ATOM 856 C CA . GLY A 1 112 ? -22.213 2.242 4.600 1.00 50.06 112 GLY A CA 1
ATOM 857 C C . GLY A 1 112 ? -23.726 2.263 4.452 1.00 50.06 112 GLY A C 1
ATOM 858 O O . GLY A 1 112 ? -24.404 2.960 5.208 1.00 50.06 112 GLY A O 1
ATOM 859 N N . ARG A 1 113 ? -24.248 1.523 3.472 1.00 44.00 113 ARG A N 1
ATOM 860 C CA . ARG A 1 113 ? -25.602 1.000 3.613 1.00 44.00 113 ARG A CA 1
ATOM 861 C C . ARG A 1 113 ? -25.559 0.142 4.871 1.00 44.00 113 ARG A C 1
ATOM 863 O O . ARG A 1 113 ? -24.724 -0.755 4.960 1.00 44.00 113 ARG A O 1
ATOM 870 N N . GLY A 1 114 ? -26.370 0.492 5.863 1.00 38.84 114 GLY A N 1
ATOM 871 C CA . GLY A 1 114 ? -26.630 -0.417 6.966 1.00 38.84 114 GLY A CA 1
ATOM 872 C C . GLY A 1 114 ? -27.103 -1.739 6.375 1.00 38.84 114 GLY A C 1
ATOM 873 O O . GLY A 1 114 ? -27.931 -1.737 5.462 1.00 38.84 114 GLY A O 1
ATOM 874 N N . ALA A 1 115 ? -26.531 -2.836 6.858 1.00 39.53 115 ALA A N 1
ATOM 875 C CA . ALA A 1 115 ? -27.212 -4.113 6.798 1.00 39.53 115 ALA A CA 1
ATOM 876 C C . ALA A 1 115 ? -28.598 -3.901 7.430 1.00 39.53 115 ALA A C 1
ATOM 878 O O . ALA A 1 115 ? -28.688 -3.416 8.562 1.00 39.53 115 ALA A O 1
ATOM 879 N N . ALA A 1 116 ? -29.637 -4.137 6.635 1.00 34.50 116 ALA A N 1
ATOM 880 C CA . ALA A 1 116 ? -30.993 -4.363 7.112 1.00 34.50 116 ALA A CA 1
ATOM 881 C C . ALA A 1 116 ? -31.157 -5.861 7.376 1.00 34.50 116 ALA A C 1
ATOM 883 O O . ALA A 1 116 ? -30.506 -6.640 6.638 1.00 34.50 116 ALA A O 1
#